Protein AF-A0A7S2MQK6-F1 (afdb_monomer)

Mean predicted aligned error: 9.28 Å

Structure (mmCIF, N/CA/C/O backbone):
data_AF-A0A7S2MQK6-F1
#
_entry.id   AF-A0A7S2MQK6-F1
#
loop_
_atom_site.group_PDB
_atom_site.id
_atom_site.type_symbol
_atom_site.label_atom_id
_atom_site.label_alt_id
_atom_site.label_comp_id
_atom_site.label_asym_id
_atom_site.label_entity_id
_atom_site.label_seq_id
_atom_site.pdbx_PDB_ins_code
_atom_site.Cartn_x
_atom_site.Cartn_y
_atom_site.Cartn_z
_atom_site.occupancy
_atom_site.B_iso_or_equiv
_atom_site.auth_seq_id
_atom_site.auth_comp_id
_atom_site.auth_asym_id
_atom_site.auth_atom_id
_atom_site.pdbx_PDB_model_num
ATOM 1 N N . ASP A 1 1 ? -10.948 -13.808 24.964 1.00 68.44 1 ASP A N 1
ATOM 2 C CA . ASP A 1 1 ? -11.905 -13.058 25.805 1.00 68.44 1 ASP A CA 1
ATOM 3 C C . ASP A 1 1 ? -11.755 -11.563 25.516 1.00 68.44 1 ASP A C 1
ATOM 5 O O . ASP A 1 1 ? -10.765 -11.165 24.911 1.00 68.44 1 ASP A O 1
ATOM 9 N N . GLY A 1 2 ? -12.769 -10.750 25.832 1.00 87.81 2 GLY A N 1
ATOM 10 C CA . GLY A 1 2 ? -12.743 -9.290 25.648 1.00 87.81 2 GLY A CA 1
ATOM 11 C C . GLY A 1 2 ? -13.698 -8.741 24.579 1.00 87.81 2 GLY A C 1
ATOM 12 O O . GLY A 1 2 ? -14.239 -9.481 23.756 1.00 87.81 2 GLY A O 1
ATOM 13 N N . SER A 1 3 ? -13.873 -7.415 24.573 1.00 89.12 3 SER A N 1
ATOM 14 C CA . SER A 1 3 ? -14.918 -6.713 23.807 1.00 89.12 3 SER A CA 1
ATOM 15 C C . SER A 1 3 ? -14.862 -6.949 22.294 1.00 89.12 3 SER A C 1
ATOM 17 O O . SER A 1 3 ? -15.902 -7.012 21.647 1.00 89.12 3 SER A O 1
ATOM 19 N N . VAL A 1 4 ? -13.668 -7.138 21.718 1.00 90.31 4 VAL A N 1
ATOM 20 C CA . VAL A 1 4 ? -13.519 -7.489 20.291 1.00 90.31 4 VAL A CA 1
ATOM 21 C C . VAL A 1 4 ? -14.023 -8.907 20.010 1.00 90.31 4 VAL A C 1
ATOM 23 O O . VAL A 1 4 ? -14.682 -9.132 19.002 1.00 90.31 4 VAL A O 1
ATOM 26 N N . ALA A 1 5 ? -13.763 -9.870 20.899 1.00 91.06 5 ALA A N 1
ATOM 27 C CA . ALA A 1 5 ? -14.246 -11.239 20.723 1.00 91.06 5 ALA A CA 1
ATOM 28 C C . ALA A 1 5 ? -15.781 -11.314 20.837 1.00 91.06 5 ALA A C 1
ATOM 30 O O . ALA A 1 5 ? -16.426 -12.012 20.053 1.00 91.06 5 ALA A O 1
ATOM 31 N N . GLU A 1 6 ? -16.368 -10.557 21.768 1.00 93.62 6 GLU A N 1
ATOM 32 C CA . GLU A 1 6 ? -17.825 -10.422 21.919 1.00 93.62 6 GLU A CA 1
ATOM 33 C C . GLU A 1 6 ? -18.466 -9.748 20.697 1.00 93.62 6 GLU A C 1
ATOM 35 O O . GLU A 1 6 ? -19.459 -10.250 20.158 1.00 93.62 6 GLU A O 1
ATOM 40 N N . PHE A 1 7 ? -17.867 -8.660 20.199 1.00 92.00 7 PHE A N 1
ATOM 41 C CA . PHE A 1 7 ? -18.307 -7.995 18.972 1.00 92.00 7 PHE A CA 1
ATOM 42 C C . PHE A 1 7 ? -18.246 -8.938 17.764 1.00 92.00 7 PHE A C 1
ATOM 44 O O . PHE A 1 7 ? -19.231 -9.091 17.050 1.00 92.00 7 PHE A O 1
ATOM 51 N N . ASN A 1 8 ? -17.136 -9.652 17.573 1.00 93.81 8 ASN A N 1
ATOM 52 C CA . ASN A 1 8 ? -16.972 -10.583 16.453 1.00 93.81 8 ASN A CA 1
ATOM 53 C C . ASN A 1 8 ? -17.964 -11.752 16.500 1.00 93.81 8 ASN A C 1
ATOM 55 O O . ASN A 1 8 ? -18.405 -12.223 15.453 1.00 93.81 8 ASN A O 1
ATOM 59 N N . THR A 1 9 ? -18.316 -12.215 17.703 1.00 95.56 9 THR A N 1
ATOM 60 C CA . THR A 1 9 ? -19.304 -13.287 17.903 1.00 95.56 9 THR A CA 1
ATOM 61 C C . THR A 1 9 ? -20.720 -12.803 17.592 1.00 95.56 9 THR A C 1
ATOM 63 O O . THR A 1 9 ? -21.488 -13.514 16.948 1.00 95.56 9 THR A O 1
ATOM 66 N N . SER A 1 10 ? -21.068 -11.592 18.033 1.00 95.50 10 SER A N 1
ATOM 67 C CA . SER A 1 10 ? -22.400 -11.006 17.824 1.00 95.50 10 SER A CA 1
ATOM 68 C C . SER A 1 10 ? -22.607 -10.444 16.413 1.00 95.50 10 SER A C 1
ATOM 70 O O . SER A 1 10 ? -23.730 -10.450 15.915 1.00 95.50 10 SER A O 1
ATOM 72 N N . SER A 1 11 ? -21.531 -10.011 15.750 1.00 90.38 11 SER A N 1
ATOM 73 C CA . SER A 1 11 ? -21.553 -9.333 14.449 1.00 90.38 11 SER A CA 1
ATOM 74 C C . SER A 1 11 ? -20.577 -9.982 13.452 1.00 90.38 11 SER A C 1
ATOM 76 O O . SER A 1 11 ? -19.637 -9.339 12.987 1.00 90.38 11 SER A O 1
ATOM 78 N N . PRO A 1 12 ? -20.777 -11.255 13.054 1.00 89.75 12 PRO A N 1
ATOM 79 C CA . PRO A 1 12 ? -19.804 -12.008 12.251 1.00 89.75 12 PRO A CA 1
ATOM 80 C C . PRO A 1 12 ? -19.533 -11.408 10.862 1.00 89.75 12 PRO A C 1
ATOM 82 O O . PRO A 1 12 ? -18.460 -11.610 10.299 1.00 89.75 12 PRO A O 1
ATOM 85 N N . LYS A 1 13 ? -20.483 -10.648 10.299 1.00 85.94 13 LYS A N 1
ATOM 86 C CA . LYS A 1 13 ? -20.305 -9.949 9.012 1.00 85.94 13 LYS A CA 1
ATOM 87 C C . LYS A 1 13 ? -19.384 -8.728 9.110 1.00 85.94 13 LYS A C 1
ATOM 89 O O . LYS A 1 13 ? -18.796 -8.342 8.105 1.00 85.94 13 LYS A O 1
ATOM 94 N N . GLU A 1 14 ? -19.245 -8.162 10.304 1.00 87.31 14 GLU A N 1
ATOM 95 C CA . GLU A 1 14 ? -18.434 -6.977 10.608 1.00 87.31 14 GLU A CA 1
ATOM 96 C C . GLU A 1 14 ? -17.241 -7.322 11.507 1.00 87.31 14 GLU A C 1
ATOM 98 O O . GLU A 1 14 ? -16.542 -6.430 11.975 1.00 87.31 14 GLU A O 1
ATOM 103 N N . ALA A 1 15 ? -16.999 -8.616 11.748 1.00 90.19 15 ALA A N 1
ATOM 104 C CA . ALA A 1 15 ? -15.980 -9.093 12.672 1.00 90.19 15 ALA A CA 1
ATOM 105 C C . ALA A 1 15 ? -14.629 -8.436 12.388 1.00 90.19 15 ALA A C 1
ATOM 107 O O . ALA A 1 15 ? -14.182 -8.456 11.250 1.00 90.19 15 ALA A O 1
ATOM 108 N N . ILE A 1 16 ? -13.976 -7.910 13.416 1.00 90.06 16 ILE A N 1
ATOM 109 C CA . ILE A 1 16 ? -12.656 -7.289 13.371 1.00 90.06 16 ILE A CA 1
ATOM 110 C C . ILE A 1 16 ? -11.599 -8.392 13.281 1.00 90.06 16 ILE A C 1
ATOM 112 O O . ILE A 1 16 ? -11.509 -9.257 14.156 1.00 90.06 16 ILE A O 1
ATOM 116 N N . LEU A 1 17 ? -10.787 -8.364 12.233 1.00 84.12 17 LEU A N 1
ATOM 117 C CA . LEU A 1 17 ? -9.752 -9.352 11.948 1.00 84.12 17 LEU A CA 1
ATOM 118 C C . LEU A 1 17 ? -8.360 -8.722 12.017 1.00 84.12 17 LEU A C 1
ATOM 120 O O . LEU A 1 17 ? -8.180 -7.515 11.857 1.00 84.12 17 LEU A O 1
ATOM 124 N N . ALA A 1 18 ? -7.346 -9.562 12.225 1.00 75.31 18 ALA A N 1
ATOM 125 C CA . ALA A 1 18 ? -5.9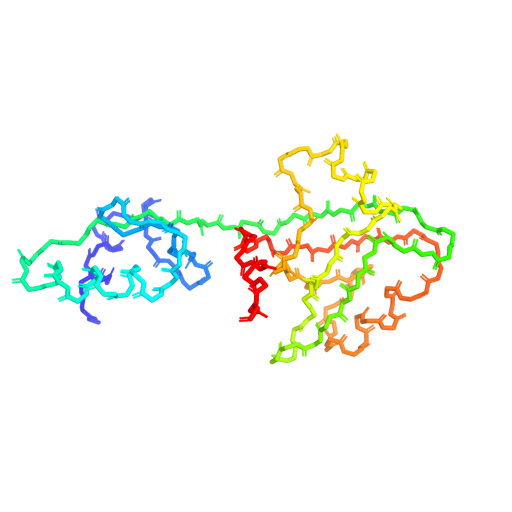65 -9.133 12.058 1.00 75.31 18 ALA A CA 1
ATOM 126 C C . ALA A 1 18 ? -5.754 -8.624 10.619 1.00 75.31 18 ALA A C 1
ATOM 128 O O . ALA A 1 18 ? -6.117 -9.309 9.663 1.00 75.31 18 ALA A O 1
ATOM 129 N N . GLY A 1 19 ? -5.179 -7.428 10.484 1.00 69.94 19 GLY A N 1
ATOM 130 C CA . GLY A 1 19 ? -5.035 -6.734 9.199 1.00 69.94 19 GLY A CA 1
ATOM 131 C C . GLY A 1 19 ? -6.154 -5.737 8.884 1.00 69.94 19 GLY A C 1
ATOM 132 O O . GLY A 1 19 ? -6.056 -5.034 7.885 1.00 69.94 19 GLY A O 1
ATOM 133 N N . ASP A 1 20 ? -7.187 -5.621 9.723 1.00 81.94 20 ASP A N 1
ATOM 134 C CA . ASP A 1 20 ? -8.111 -4.492 9.626 1.00 81.94 20 ASP A CA 1
ATOM 135 C C . ASP A 1 20 ? -7.433 -3.214 10.148 1.00 81.94 20 ASP A C 1
ATOM 137 O O . ASP A 1 20 ? -6.867 -3.180 11.245 1.00 81.94 20 ASP A O 1
ATOM 141 N N . HIS A 1 21 ? -7.504 -2.144 9.360 1.00 81.38 21 HIS A N 1
ATOM 142 C CA . HIS A 1 21 ? -6.896 -0.860 9.691 1.00 81.38 21 HIS A CA 1
ATOM 143 C C . HIS A 1 21 ? -7.928 0.073 10.301 1.00 81.38 21 HIS A C 1
ATOM 145 O O . HIS A 1 21 ? -8.922 0.398 9.659 1.00 81.38 21 HIS A O 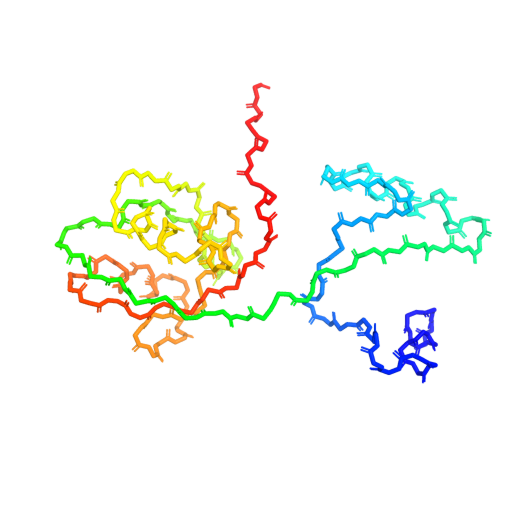1
ATOM 151 N N . VAL A 1 22 ? -7.685 0.551 11.521 1.00 86.81 22 VAL A N 1
ATOM 152 C CA . VAL A 1 22 ? -8.525 1.590 12.128 1.00 86.81 22 VAL A CA 1
ATOM 153 C C . VAL A 1 22 ? -8.246 2.913 11.419 1.00 86.81 22 VAL A C 1
ATOM 155 O O . VAL A 1 22 ? -7.161 3.476 11.554 1.00 86.81 22 VAL A O 1
ATOM 158 N N . ILE A 1 23 ? -9.227 3.394 10.660 1.00 85.62 23 ILE A N 1
ATOM 159 C CA . ILE A 1 23 ? -9.134 4.642 9.885 1.00 85.62 23 ILE A CA 1
ATOM 160 C C . ILE A 1 23 ? -9.891 5.800 10.547 1.00 85.62 23 ILE A C 1
ATOM 162 O O . ILE A 1 23 ? -9.721 6.960 10.170 1.00 85.62 23 ILE A O 1
ATOM 166 N N . GLU A 1 24 ? -10.728 5.488 11.536 1.00 88.88 24 GLU A N 1
ATOM 167 C CA . GLU A 1 24 ? -11.517 6.457 12.284 1.00 88.88 24 GLU A CA 1
ATOM 168 C C . GLU A 1 24 ? -11.856 5.924 13.676 1.00 88.88 24 GLU A C 1
ATOM 170 O O . GLU A 1 24 ? -12.199 4.750 13.827 1.00 88.88 24 GLU A O 1
ATOM 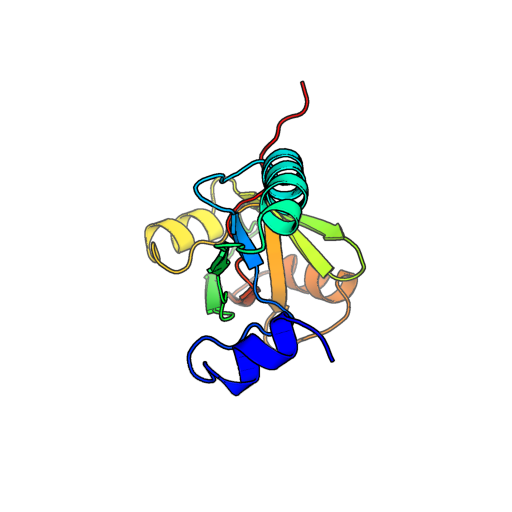175 N N . VAL A 1 25 ? -11.825 6.802 14.678 1.00 93.12 25 VAL A N 1
ATOM 176 C CA . VAL A 1 25 ? -12.291 6.533 16.043 1.00 93.12 25 VAL A CA 1
ATOM 177 C C . VAL A 1 25 ? -13.238 7.648 16.463 1.00 93.12 25 VAL A C 1
ATOM 179 O O . VAL A 1 25 ? -12.810 8.789 16.598 1.00 93.12 25 VAL A O 1
ATOM 182 N N . SER A 1 26 ? -14.517 7.336 16.667 1.00 91.56 26 SER A N 1
ATOM 183 C CA . SER A 1 26 ? -15.547 8.271 17.144 1.00 91.56 26 SER A CA 1
ATOM 184 C C . SER A 1 26 ? -15.558 9.627 16.409 1.00 91.56 26 SER A C 1
ATOM 186 O O . SER A 1 26 ? -15.725 10.675 17.025 1.00 91.56 26 SER A O 1
ATOM 188 N N . GLY A 1 27 ? -15.358 9.620 15.085 1.00 87.56 27 GLY A N 1
ATOM 189 C CA . GLY A 1 27 ? -15.286 10.833 14.255 1.00 87.56 27 GLY A CA 1
ATOM 190 C C . GLY A 1 27 ? -13.875 11.397 14.041 1.00 87.56 27 GLY A C 1
ATOM 191 O O . GLY A 1 27 ? -13.684 12.274 13.198 1.00 87.56 27 GLY A O 1
ATOM 192 N N . ILE A 1 28 ? -12.865 10.905 14.764 1.00 88.81 28 ILE A N 1
ATOM 193 C CA . ILE A 1 28 ? -11.465 11.333 14.647 1.00 88.81 28 ILE A CA 1
ATOM 194 C C . ILE A 1 28 ? -10.734 10.475 13.612 1.00 88.81 28 ILE A C 1
ATOM 196 O O . ILE A 1 28 ? -10.685 9.255 13.744 1.00 88.81 28 ILE A O 1
ATOM 200 N N . LYS A 1 29 ? -10.119 11.122 12.613 1.00 85.19 29 LYS A N 1
ATOM 201 C CA . LYS A 1 29 ? -9.366 10.498 11.506 1.00 85.19 29 LYS A CA 1
ATOM 202 C C . LYS A 1 29 ? -7.933 11.026 11.413 1.00 85.19 29 LYS A C 1
ATOM 204 O O . LYS A 1 29 ? -7.585 12.049 12.009 1.00 85.19 29 LYS A O 1
ATOM 209 N N . GLY A 1 30 ? -7.116 10.367 10.592 1.00 81.12 30 GLY A N 1
ATOM 210 C CA . GLY A 1 30 ? -5.802 10.857 10.177 1.00 81.12 30 GLY A CA 1
ATOM 211 C C . GLY A 1 30 ? -4.701 10.523 11.179 1.00 81.12 30 GLY A C 1
ATOM 212 O O . GLY A 1 30 ? -4.186 9.411 11.190 1.00 81.12 30 GLY A O 1
ATOM 213 N N . VAL A 1 31 ? -4.292 11.488 12.007 1.00 83.25 31 VAL A N 1
ATOM 214 C CA . VAL A 1 31 ? -3.109 11.319 12.865 1.00 83.25 31 VAL A CA 1
ATOM 215 C C . VAL A 1 31 ? -3.368 10.260 13.942 1.00 83.25 31 VAL A C 1
ATOM 217 O O . VAL A 1 31 ? -4.168 10.474 14.856 1.00 83.25 31 VAL A O 1
ATOM 220 N N . ALA A 1 32 ? -2.627 9.149 13.881 1.00 83.38 32 ALA A N 1
ATOM 221 C CA . ALA A 1 32 ? -2.793 7.994 14.766 1.00 83.38 32 ALA A CA 1
ATOM 222 C C . ALA A 1 32 ? -2.769 8.348 16.259 1.00 83.38 32 ALA A C 1
ATOM 224 O O . ALA A 1 32 ? -3.549 7.802 17.034 1.00 83.38 32 ALA A O 1
ATOM 225 N N . ILE A 1 33 ? -1.940 9.313 16.673 1.00 86.56 33 ILE A N 1
ATOM 226 C CA . ILE A 1 33 ? -1.870 9.720 18.083 1.00 86.56 33 ILE A CA 1
ATOM 227 C C . ILE A 1 33 ? -3.175 10.359 18.582 1.00 86.56 33 ILE A C 1
ATOM 229 O O . ILE A 1 33 ? -3.547 10.165 19.738 1.00 86.56 33 ILE A O 1
ATOM 233 N N . LYS A 1 34 ? -3.905 11.067 17.707 1.00 90.06 34 LYS A N 1
ATOM 234 C CA . LYS A 1 34 ? -5.216 11.649 18.030 1.00 90.06 34 LYS A CA 1
ATOM 235 C C . LYS A 1 34 ? -6.278 10.559 18.124 1.00 90.06 34 LYS A C 1
ATOM 237 O O . LYS A 1 34 ? -7.051 10.554 19.074 1.00 90.06 34 LYS A O 1
ATOM 242 N N . MET A 1 35 ? -6.259 9.605 17.192 1.00 91.62 35 MET A N 1
ATOM 243 C CA . MET A 1 35 ? -7.147 8.439 17.234 1.00 91.62 35 MET A CA 1
ATOM 244 C C . MET A 1 35 ? -6.925 7.621 18.516 1.00 91.62 35 MET A C 1
ATOM 246 O O . MET A 1 35 ? -7.881 7.289 19.206 1.00 91.62 35 MET A O 1
ATOM 250 N N . LEU A 1 36 ? -5.669 7.380 18.910 1.00 91.06 36 LEU A N 1
ATOM 251 C CA . LEU A 1 36 ? -5.326 6.688 20.159 1.00 91.06 36 LEU A CA 1
ATOM 252 C C . LEU A 1 36 ? -5.771 7.450 21.414 1.00 91.06 36 LEU A C 1
ATOM 254 O O . LEU A 1 36 ? -6.220 6.832 22.383 1.00 91.06 36 LEU A O 1
ATOM 258 N N . ALA A 1 37 ? -5.636 8.778 21.424 1.00 91.50 37 ALA A N 1
ATOM 259 C CA . ALA A 1 37 ? -6.139 9.602 22.518 1.00 91.50 37 ALA A CA 1
ATOM 260 C C . ALA A 1 37 ? -7.666 9.475 22.649 1.00 91.50 37 ALA A C 1
ATOM 262 O O . ALA A 1 37 ? -8.167 9.321 23.765 1.00 91.50 37 ALA A O 1
ATOM 263 N N . GLU A 1 38 ? -8.378 9.450 21.520 1.00 93.62 38 GLU A N 1
ATOM 264 C CA . GLU A 1 38 ? -9.830 9.273 21.498 1.00 93.62 38 GLU A CA 1
ATOM 265 C C . GLU A 1 38 ? -10.245 7.882 21.990 1.00 93.62 38 GLU A C 1
ATOM 267 O O . GLU A 1 38 ? -11.115 7.787 22.852 1.00 93.62 38 GLU A O 1
ATOM 272 N N . VAL A 1 39 ? -9.550 6.808 21.584 1.00 92.12 39 VAL A N 1
ATOM 273 C CA . VAL A 1 39 ? -9.786 5.456 22.133 1.00 92.12 39 VAL A CA 1
ATOM 274 C C . VAL A 1 39 ? -9.718 5.474 23.662 1.00 92.12 39 VAL A C 1
ATOM 276 O O . VAL A 1 39 ? -10.617 4.979 24.339 1.00 92.12 39 VAL A O 1
ATOM 279 N N . ARG A 1 40 ? -8.674 6.085 24.237 1.00 91.44 40 ARG A N 1
ATOM 280 C CA . ARG A 1 40 ? -8.498 6.152 25.700 1.00 91.44 40 ARG A CA 1
ATOM 281 C C . ARG A 1 40 ? -9.602 6.949 26.397 1.00 91.44 40 ARG A C 1
ATOM 283 O O . ARG A 1 40 ? -9.936 6.642 27.542 1.00 91.44 40 ARG A O 1
ATOM 290 N N . LYS A 1 41 ? -10.136 7.984 25.745 1.00 90.06 41 LYS A N 1
ATOM 291 C CA . LYS A 1 41 ? -11.243 8.800 26.259 1.00 90.06 41 LYS A CA 1
ATOM 292 C C . LYS A 1 41 ? -12.562 8.026 26.241 1.00 90.06 41 LYS A C 1
ATOM 294 O O . LYS A 1 41 ? -13.265 8.021 27.248 1.00 90.06 41 LYS A O 1
ATOM 299 N N . GLU A 1 42 ? -12.867 7.361 25.135 1.00 88.88 42 GLU A N 1
ATOM 300 C CA . GLU A 1 42 ? -14.152 6.697 24.887 1.00 88.88 42 GLU A CA 1
ATOM 301 C C . GLU A 1 42 ? -14.277 5.350 25.613 1.00 88.88 42 GLU A C 1
ATOM 303 O O . GLU A 1 42 ? -15.347 5.014 26.117 1.00 88.88 42 GLU A O 1
ATOM 308 N N . VAL A 1 43 ? -13.170 4.621 25.809 1.00 84.56 43 VAL A N 1
ATOM 309 C CA . VAL A 1 43 ? -13.167 3.394 26.631 1.00 84.56 43 VAL A CA 1
ATOM 310 C C . VAL A 1 43 ? -13.672 3.665 28.055 1.00 84.56 43 VAL A C 1
ATOM 312 O O . VAL A 1 43 ? -14.380 2.834 28.618 1.00 84.56 43 VAL A O 1
ATOM 315 N N . ARG A 1 44 ? -13.398 4.849 28.626 1.00 83.50 44 ARG A N 1
ATOM 316 C CA . ARG A 1 44 ? -13.934 5.240 29.947 1.00 83.50 44 ARG A CA 1
ATOM 317 C C . ARG A 1 44 ? -15.449 5.455 29.953 1.00 83.50 44 ARG A C 1
ATOM 319 O O . ARG A 1 44 ? -16.051 5.418 31.018 1.00 83.50 44 ARG A O 1
ATOM 326 N N . GLN A 1 45 ? -16.045 5.699 28.790 1.00 81.62 45 GLN A N 1
ATOM 327 C CA . GLN A 1 45 ? -17.480 5.925 28.613 1.00 81.62 45 GLN A CA 1
ATOM 328 C C . GLN A 1 45 ? -18.235 4.632 28.257 1.00 81.62 45 GLN A C 1
ATOM 330 O O . GLN A 1 45 ? -19.458 4.647 28.151 1.00 81.62 45 GLN A O 1
ATOM 335 N N . GLY A 1 46 ? -17.529 3.507 28.082 1.00 85.06 46 GLY A N 1
ATOM 336 C CA . GLY A 1 46 ? -18.129 2.191 27.842 1.00 85.06 46 GLY A CA 1
ATOM 337 C C . GLY A 1 46 ? -18.622 1.946 26.412 1.00 85.06 46 GLY A C 1
ATOM 338 O O . GLY A 1 46 ? -19.219 0.904 26.154 1.00 85.06 46 GLY A O 1
ATOM 339 N N . ARG A 1 47 ? -18.369 2.863 25.469 1.00 86.38 47 ARG A N 1
ATOM 340 C CA . ARG A 1 47 ? -18.700 2.687 24.048 1.00 86.38 47 ARG A CA 1
ATOM 341 C C . ARG A 1 47 ? -17.586 3.242 23.173 1.00 86.38 47 ARG A C 1
ATOM 343 O O . ARG A 1 47 ? -17.153 4.365 23.375 1.00 86.38 47 ARG A O 1
ATOM 350 N N . LEU A 1 48 ? -17.168 2.470 22.175 1.00 89.75 48 LEU A N 1
ATOM 351 C CA . LEU A 1 48 ? -16.147 2.859 21.211 1.00 89.75 48 LEU A CA 1
ATOM 352 C C . LEU A 1 48 ? -16.680 2.608 19.800 1.00 89.75 48 LEU A C 1
ATOM 354 O O . LEU A 1 48 ? -16.983 1.469 19.457 1.00 89.75 48 LEU A O 1
ATOM 358 N N . ASN A 1 49 ? -16.780 3.661 18.990 1.00 91.19 49 ASN A N 1
ATOM 359 C CA . ASN A 1 49 ? -17.141 3.544 17.581 1.00 91.19 49 ASN A CA 1
ATOM 360 C C . ASN A 1 49 ? -15.866 3.641 16.745 1.00 91.19 49 ASN A C 1
ATOM 362 O O . ASN A 1 49 ? -15.119 4.609 16.877 1.00 91.19 49 ASN A O 1
ATOM 366 N N . MET A 1 50 ? -15.614 2.662 15.882 1.00 90.81 50 MET A N 1
ATOM 367 C CA . MET A 1 50 ? -14.463 2.675 14.981 1.00 90.81 50 MET A CA 1
ATOM 368 C C . MET A 1 50 ? -14.904 2.352 13.565 1.00 90.81 50 MET A C 1
ATOM 370 O O . MET A 1 50 ? -15.738 1.471 13.365 1.00 90.81 50 MET A O 1
ATOM 374 N N . THR A 1 51 ? -14.293 3.022 12.594 1.00 88.50 51 THR A N 1
ATOM 375 C CA . THR A 1 51 ? -14.380 2.623 11.188 1.00 88.50 51 THR A CA 1
ATOM 376 C C . THR A 1 51 ? -13.093 1.896 10.842 1.00 88.50 51 THR A C 1
ATOM 378 O O . THR A 1 51 ? -11.995 2.426 11.051 1.00 88.50 51 THR A O 1
ATOM 381 N N . LEU A 1 52 ? -13.227 0.680 10.320 1.00 85.75 52 LEU A N 1
ATOM 382 C CA . LEU A 1 52 ? -12.100 -0.123 9.876 1.00 85.75 52 LEU A CA 1
ATOM 383 C C . LEU A 1 52 ? -12.092 -0.222 8.351 1.00 85.75 52 LEU A C 1
ATOM 385 O O . LEU A 1 52 ? -13.133 -0.416 7.727 1.00 85.75 52 LEU A O 1
ATOM 389 N N . SER A 1 53 ? -10.907 -0.122 7.759 1.00 80.12 53 SER A N 1
ATOM 390 C CA . SER A 1 53 ? -10.672 -0.518 6.378 1.00 80.12 53 SER A CA 1
ATOM 391 C C . SER A 1 53 ? -10.132 -1.938 6.362 1.00 80.12 53 SER A C 1
ATOM 393 O O . SER A 1 53 ? -9.041 -2.207 6.874 1.00 80.12 53 SER A O 1
ATOM 395 N N . ARG A 1 54 ? -10.887 -2.843 5.739 1.00 73.56 54 ARG A N 1
ATOM 396 C CA . ARG A 1 54 ? -10.384 -4.160 5.363 1.00 73.56 54 ARG A CA 1
ATOM 397 C C . ARG A 1 54 ? -9.818 -4.069 3.959 1.00 73.56 54 ARG A C 1
ATOM 399 O O . ARG A 1 54 ? -10.504 -4.346 2.973 1.00 73.56 54 ARG A O 1
ATOM 406 N N . SER A 1 55 ? -8.560 -3.672 3.878 1.00 66.38 55 SER A N 1
ATOM 407 C CA . SER A 1 55 ? -7.845 -3.631 2.615 1.00 66.38 55 SER A CA 1
ATOM 408 C C . SER A 1 55 ? -7.629 -5.049 2.105 1.00 66.38 55 SER A C 1
ATOM 410 O O . SER A 1 55 ? -6.824 -5.815 2.633 1.00 66.38 55 SER A O 1
ATOM 412 N N . ARG A 1 56 ? -8.381 -5.428 1.072 1.00 78.62 56 ARG A N 1
ATOM 413 C CA . ARG A 1 56 ? -8.067 -6.623 0.291 1.00 78.62 56 ARG A CA 1
ATOM 414 C C . ARG A 1 56 ? -6.891 -6.281 -0.609 1.00 78.62 56 ARG A C 1
ATOM 416 O O . ARG A 1 56 ? -6.850 -5.199 -1.189 1.00 78.62 56 ARG A O 1
ATOM 423 N N . THR A 1 57 ? -5.944 -7.202 -0.728 1.00 88.25 57 THR A N 1
ATOM 424 C CA . THR A 1 57 ? -4.856 -7.038 -1.687 1.00 88.25 57 THR A CA 1
ATOM 425 C C . THR A 1 57 ? -5.421 -6.922 -3.097 1.00 88.25 57 THR A C 1
ATOM 427 O O . THR A 1 57 ? -6.341 -7.669 -3.441 1.00 88.25 57 THR A O 1
ATOM 430 N N . PHE A 1 58 ? -4.835 -6.071 -3.928 1.00 91.00 58 PHE A N 1
ATOM 431 C CA . PHE A 1 58 ? -5.118 -6.035 -5.360 1.00 91.00 58 PHE A CA 1
ATOM 432 C C . PHE A 1 58 ? -3.852 -6.332 -6.157 1.00 91.00 58 PHE A C 1
ATOM 434 O O . PHE A 1 58 ? -2.742 -6.344 -5.621 1.00 91.00 58 PHE A O 1
ATOM 441 N N . ARG A 1 59 ? -4.032 -6.621 -7.444 1.00 94.31 59 ARG A N 1
ATOM 442 C CA . ARG A 1 59 ? -2.940 -6.930 -8.358 1.00 94.31 59 ARG A CA 1
ATOM 443 C C . ARG A 1 59 ? -2.837 -5.835 -9.407 1.00 94.31 59 ARG A C 1
ATOM 445 O O . ARG A 1 59 ? -3.807 -5.602 -10.119 1.00 94.31 59 ARG A O 1
ATOM 452 N N . ALA A 1 60 ? -1.659 -5.237 -9.528 1.00 94.62 60 ALA A N 1
ATOM 453 C CA . ALA A 1 60 ? -1.346 -4.285 -10.582 1.00 94.62 60 ALA A CA 1
ATOM 454 C C . ALA A 1 60 ? -0.411 -4.916 -11.615 1.00 94.62 60 ALA A C 1
ATOM 456 O O . ALA A 1 60 ? 0.519 -5.639 -11.255 1.00 94.62 60 ALA A O 1
ATOM 457 N N . THR A 1 61 ? -0.668 -4.649 -12.895 1.00 94.69 61 THR A N 1
ATOM 458 C CA . THR A 1 61 ? 0.201 -5.079 -13.999 1.00 94.69 61 THR A CA 1
ATOM 459 C C . THR A 1 61 ? 0.824 -3.845 -14.625 1.00 94.69 61 THR A C 1
ATOM 461 O O . THR A 1 61 ? 0.113 -3.004 -15.165 1.00 94.69 61 THR A O 1
ATOM 464 N N . ILE A 1 62 ? 2.144 -3.730 -14.523 1.00 93.50 62 ILE A N 1
ATOM 465 C CA . ILE A 1 62 ? 2.901 -2.534 -14.878 1.00 93.50 62 ILE A CA 1
ATOM 466 C C . ILE A 1 62 ? 3.976 -2.923 -15.886 1.00 93.50 62 ILE A C 1
ATOM 468 O O . ILE A 1 62 ? 4.818 -3.777 -15.612 1.00 93.50 62 ILE A O 1
ATOM 472 N N . SER A 1 63 ? 3.964 -2.284 -17.050 1.00 89.19 63 SER A N 1
ATOM 473 C CA . SER A 1 63 ? 5.042 -2.387 -18.031 1.00 89.19 63 SER A CA 1
ATOM 474 C C . SER A 1 63 ? 6.037 -1.260 -17.793 1.00 89.19 63 SER A C 1
ATOM 476 O O . SER A 1 63 ? 5.650 -0.095 -17.803 1.00 89.19 63 SER A O 1
ATOM 478 N N . LYS A 1 64 ? 7.317 -1.589 -17.587 1.00 85.25 64 LYS A N 1
ATOM 479 C CA . LYS A 1 64 ? 8.373 -0.579 -17.458 1.00 85.25 64 LYS A CA 1
ATOM 480 C C . LYS A 1 64 ? 9.542 -0.838 -18.399 1.00 85.25 64 LYS A C 1
ATOM 482 O O . LYS A 1 64 ? 9.932 -1.988 -18.608 1.00 85.25 64 LYS A O 1
ATOM 487 N N . ALA A 1 65 ? 10.132 0.248 -18.893 1.00 77.44 65 ALA A N 1
ATOM 488 C CA . ALA A 1 65 ? 11.450 0.228 -19.518 1.00 77.44 65 ALA A CA 1
ATOM 489 C C . ALA A 1 65 ? 12.524 0.195 -18.416 1.00 77.44 65 ALA A C 1
ATOM 491 O O . ALA A 1 65 ? 12.989 -0.882 -18.044 1.00 77.44 65 ALA A O 1
ATOM 492 N N . ASP A 1 66 ? 12.794 1.343 -17.785 1.00 79.38 66 ASP A N 1
ATOM 493 C CA . ASP A 1 66 ? 13.901 1.477 -16.827 1.00 79.38 66 ASP A CA 1
ATOM 494 C C . ASP A 1 66 ? 13.439 1.773 -15.389 1.00 79.38 66 ASP A C 1
ATOM 496 O O . ASP A 1 66 ? 13.967 1.202 -14.433 1.00 79.38 66 ASP A O 1
ATOM 500 N N . THR A 1 67 ? 12.398 2.596 -15.213 1.00 88.62 67 THR A N 1
ATOM 501 C CA . THR A 1 67 ? 11.902 3.060 -13.901 1.00 88.62 67 THR A CA 1
ATOM 502 C C . THR A 1 67 ? 10.434 2.704 -13.664 1.00 88.62 67 THR A C 1
ATOM 504 O O . THR A 1 67 ? 9.667 2.538 -14.606 1.00 88.62 67 THR A O 1
ATOM 507 N N . LEU A 1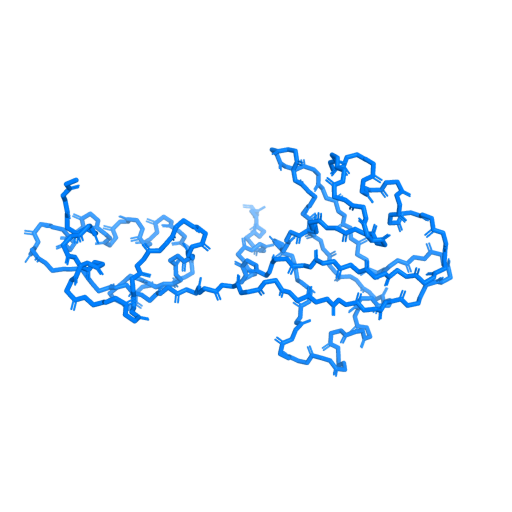 68 ? 10.040 2.597 -12.393 1.00 90.81 68 LEU A N 1
ATOM 508 C CA . LEU A 1 68 ? 8.647 2.430 -11.965 1.00 90.81 68 LEU A 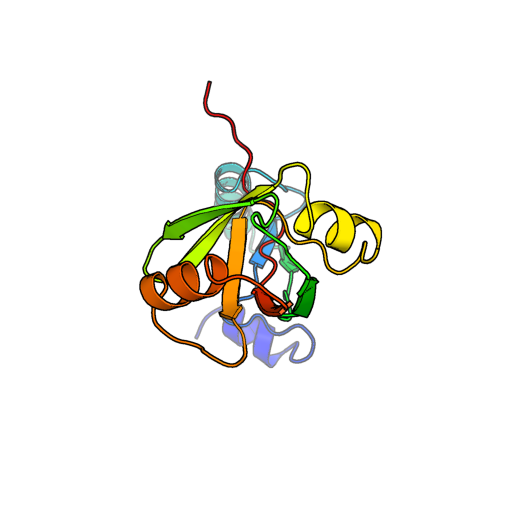CA 1
ATOM 509 C C . LEU A 1 68 ? 7.926 3.757 -11.691 1.00 90.81 68 LEU A C 1
ATOM 511 O O . LEU A 1 68 ? 6.702 3.757 -11.593 1.00 90.81 68 LEU A O 1
ATOM 515 N N . GLY A 1 69 ? 8.659 4.867 -11.555 1.00 93.44 69 GLY A N 1
ATOM 516 C CA . GLY A 1 69 ? 8.086 6.109 -11.023 1.00 93.44 69 GLY A CA 1
ATOM 517 C C . GLY A 1 69 ? 7.695 5.973 -9.546 1.00 93.44 69 GLY A C 1
ATOM 518 O O . GLY A 1 69 ? 6.647 6.447 -9.130 1.00 93.44 69 GLY A O 1
ATOM 519 N N . ALA A 1 70 ? 8.482 5.244 -8.749 1.00 92.88 70 ALA A N 1
ATOM 520 C CA . ALA A 1 70 ? 8.296 5.153 -7.302 1.00 92.88 70 ALA A CA 1
ATOM 521 C C . ALA A 1 70 ? 9.600 4.785 -6.593 1.00 92.88 70 ALA A C 1
ATOM 523 O O . ALA A 1 70 ? 10.490 4.161 -7.181 1.00 92.88 70 ALA A O 1
ATOM 524 N N . SER A 1 71 ? 9.683 5.127 -5.310 1.00 92.56 71 SER A N 1
ATOM 525 C CA . SER A 1 71 ? 10.749 4.676 -4.416 1.00 92.56 71 SER A CA 1
ATOM 526 C C . SER A 1 71 ? 10.209 3.696 -3.377 1.00 92.56 71 SER A C 1
ATOM 528 O O . SER A 1 71 ? 9.045 3.756 -2.979 1.00 92.56 71 SER A O 1
ATOM 530 N N . PHE A 1 72 ? 11.066 2.771 -2.942 1.00 91.69 72 PHE A N 1
ATOM 531 C CA . PHE A 1 72 ? 10.695 1.701 -2.023 1.00 91.69 72 PHE A CA 1
ATOM 532 C C . PHE A 1 72 ? 11.670 1.639 -0.853 1.00 91.69 72 PHE A C 1
ATOM 534 O O . PHE A 1 72 ? 12.878 1.802 -1.026 1.00 91.69 72 PHE A O 1
ATOM 541 N N . GLY A 1 73 ? 11.140 1.361 0.333 1.00 89.50 73 GLY A N 1
ATOM 542 C CA . GLY A 1 73 ? 11.906 1.139 1.553 1.00 89.50 73 GLY A CA 1
ATOM 543 C C . GLY A 1 73 ? 11.549 -0.206 2.170 1.00 89.50 73 GLY A C 1
ATOM 544 O O . GLY A 1 73 ? 10.423 -0.678 2.031 1.00 89.50 73 GLY A O 1
ATOM 545 N N . VAL A 1 74 ? 12.501 -0.825 2.863 1.00 87.75 74 VAL A N 1
ATOM 546 C CA . VAL A 1 74 ? 12.243 -2.048 3.631 1.00 87.75 74 VAL A CA 1
ATOM 547 C C . VAL A 1 74 ? 11.965 -1.669 5.081 1.00 87.75 74 VAL A C 1
ATOM 549 O O . VAL A 1 74 ? 12.820 -1.086 5.743 1.00 87.75 74 VAL A O 1
ATOM 552 N N . PHE A 1 75 ? 10.787 -2.029 5.588 1.00 81.25 75 PHE A N 1
ATOM 553 C CA . PHE A 1 75 ? 10.398 -1.831 6.983 1.00 81.25 75 PHE A CA 1
ATOM 554 C C . PHE A 1 75 ? 9.901 -3.153 7.568 1.00 81.25 75 PHE A C 1
ATOM 556 O O . PHE A 1 75 ? 8.990 -3.767 7.022 1.00 81.25 75 PHE A O 1
ATOM 563 N N . ASN A 1 76 ? 10.514 -3.622 8.661 1.00 82.31 76 ASN A N 1
ATOM 564 C CA . ASN A 1 76 ? 10.166 -4.894 9.313 1.00 82.31 76 ASN A CA 1
ATOM 565 C C . ASN A 1 76 ? 10.027 -6.085 8.340 1.00 82.31 76 ASN A C 1
ATOM 567 O O . ASN A 1 76 ? 9.088 -6.869 8.442 1.00 82.31 76 ASN A O 1
ATOM 571 N N . ARG A 1 77 ? 10.979 -6.230 7.403 1.00 80.62 77 ARG A N 1
ATOM 572 C CA . ARG A 1 77 ? 11.000 -7.274 6.351 1.00 80.62 77 ARG A CA 1
ATOM 573 C C . ARG A 1 77 ? 9.888 -7.177 5.299 1.00 80.62 77 ARG A C 1
ATOM 575 O O . ARG A 1 77 ? 9.746 -8.101 4.504 1.00 80.62 77 ARG A O 1
ATOM 582 N N . VAL A 1 78 ? 9.152 -6.069 5.250 1.00 83.62 78 VAL A N 1
ATOM 583 C CA . VAL A 1 78 ? 8.147 -5.783 4.218 1.00 83.62 78 VAL A CA 1
ATOM 584 C C . VAL A 1 78 ? 8.638 -4.655 3.320 1.00 83.62 78 VAL A C 1
ATOM 586 O O . VAL A 1 78 ? 9.310 -3.733 3.787 1.00 83.62 78 VAL A O 1
ATOM 589 N N . LEU A 1 79 ? 8.315 -4.729 2.029 1.00 90.62 79 LEU A N 1
ATOM 590 C CA . LEU A 1 79 ? 8.609 -3.661 1.087 1.00 90.62 79 LEU A CA 1
ATOM 591 C C . LEU A 1 79 ? 7.461 -2.647 1.065 1.00 90.62 79 LEU A C 1
ATOM 593 O O . LEU A 1 79 ? 6.310 -3.014 0.839 1.00 90.62 79 LEU A O 1
ATOM 597 N N . VAL A 1 80 ? 7.785 -1.378 1.296 1.00 91.44 80 VAL A N 1
ATOM 598 C CA . VAL A 1 80 ? 6.828 -0.274 1.433 1.00 91.44 80 VAL A CA 1
ATOM 599 C C . VAL A 1 80 ? 7.103 0.773 0.362 1.00 91.44 80 VAL A C 1
ATOM 601 O O . VAL A 1 80 ? 8.258 1.158 0.161 1.00 91.44 80 VAL A O 1
ATOM 604 N N . VAL A 1 81 ? 6.052 1.258 -0.298 1.00 92.75 81 VAL A N 1
ATOM 605 C CA . VAL A 1 81 ? 6.123 2.413 -1.204 1.00 92.75 81 VAL A CA 1
ATOM 606 C C . VAL A 1 81 ? 6.417 3.663 -0.373 1.00 92.75 81 VAL A C 1
ATOM 608 O O . VAL A 1 81 ? 5.669 3.986 0.546 1.00 92.75 81 VAL A O 1
ATOM 611 N N . GLN A 1 82 ? 7.515 4.354 -0.662 1.00 92.12 82 GLN A N 1
ATOM 612 C CA . GLN A 1 82 ? 7.924 5.568 0.057 1.00 92.12 82 GLN A CA 1
ATOM 613 C C . GLN A 1 82 ? 7.434 6.830 -0.648 1.00 92.12 82 GLN A C 1
ATOM 615 O O . GLN A 1 82 ? 6.997 7.773 0.002 1.00 92.12 82 GLN A O 1
ATOM 620 N N . ASP A 1 83 ? 7.491 6.832 -1.976 1.00 92.25 83 ASP A N 1
ATOM 621 C CA . ASP A 1 83 ? 7.063 7.951 -2.805 1.00 92.25 83 ASP A CA 1
ATOM 622 C C . ASP A 1 83 ? 6.620 7.445 -4.178 1.00 92.25 83 ASP A C 1
ATOM 624 O O . ASP A 1 83 ? 7.125 6.419 -4.644 1.00 92.25 83 ASP A O 1
ATOM 628 N N . VAL A 1 84 ? 5.705 8.172 -4.817 1.00 93.44 84 VAL A N 1
ATOM 629 C CA . VAL A 1 84 ? 5.266 7.926 -6.196 1.00 93.44 84 VAL A CA 1
ATOM 630 C C . VAL A 1 84 ? 5.555 9.177 -7.014 1.00 93.44 84 VAL A C 1
ATOM 632 O O . VAL A 1 84 ? 5.050 10.256 -6.715 1.00 93.44 84 VAL A O 1
ATOM 635 N N . SER A 1 85 ? 6.356 9.010 -8.057 1.00 93.88 85 SER A N 1
ATOM 636 C CA . SER A 1 85 ? 6.772 10.046 -8.995 1.00 93.88 85 SER A CA 1
ATOM 637 C C . SER A 1 85 ? 6.243 9.756 -10.403 1.00 93.88 85 SER A C 1
ATOM 639 O O . SER A 1 85 ? 5.508 8.793 -10.629 1.00 93.88 85 SER A O 1
ATOM 641 N N . GLU A 1 86 ? 6.582 10.620 -11.359 1.00 93.56 86 GLU A N 1
ATOM 642 C CA . GLU A 1 86 ? 6.192 10.428 -12.754 1.00 93.56 86 GLU A CA 1
ATOM 643 C C . GLU A 1 86 ? 6.724 9.094 -13.299 1.00 93.56 86 GLU A C 1
ATOM 645 O O . GLU A 1 86 ? 7.906 8.762 -13.146 1.00 93.56 86 GLU A O 1
ATOM 650 N N . GLY A 1 87 ? 5.834 8.310 -13.912 1.00 94.06 87 GLY A N 1
ATOM 651 C CA . GLY A 1 87 ? 6.176 7.023 -14.507 1.00 94.06 87 GLY A CA 1
ATOM 652 C C . GLY A 1 87 ? 5.052 5.982 -14.463 1.00 94.06 87 GLY A C 1
ATOM 653 O O . GLY A 1 87 ? 3.899 6.307 -14.174 1.00 94.06 87 GLY A O 1
ATOM 654 N N . PRO A 1 88 ? 5.380 4.703 -14.720 1.00 95.31 88 PRO A N 1
ATOM 655 C CA . PRO A 1 88 ? 4.385 3.644 -14.904 1.00 95.31 88 PRO A CA 1
ATOM 656 C C . PRO A 1 88 ? 3.417 3.423 -13.730 1.00 95.31 88 PRO A C 1
ATOM 658 O O . PRO A 1 88 ? 2.257 3.080 -13.951 1.00 95.31 88 PRO A O 1
ATOM 661 N N . ILE A 1 89 ? 3.846 3.627 -12.478 1.00 94.75 89 ILE A N 1
ATOM 662 C CA . ILE A 1 89 ? 2.933 3.551 -11.321 1.00 94.75 89 ILE A CA 1
ATOM 663 C C . ILE A 1 89 ? 1.921 4.704 -11.334 1.00 94.75 89 ILE A C 1
ATOM 665 O O . ILE A 1 89 ? 0.749 4.491 -11.023 1.00 94.75 89 ILE A O 1
ATOM 669 N N . GLN A 1 90 ? 2.332 5.911 -11.728 1.00 94.88 90 GLN A N 1
ATOM 670 C CA . GLN A 1 90 ? 1.407 7.031 -11.886 1.00 94.88 90 GLN A CA 1
ATOM 671 C C . GLN A 1 90 ? 0.384 6.744 -12.994 1.00 94.88 90 GLN A C 1
ATOM 673 O O . GLN A 1 90 ? -0.809 6.965 -12.793 1.00 94.88 90 GLN A O 1
ATOM 678 N N . GLU A 1 91 ? 0.821 6.199 -14.131 1.00 94.94 91 GLU A N 1
ATOM 679 C CA . GLU A 1 91 ? -0.075 5.794 -15.222 1.00 94.94 91 GLU A CA 1
ATOM 680 C C . GLU A 1 91 ? -1.066 4.708 -14.783 1.00 94.94 91 GLU A C 1
ATOM 682 O O . GLU A 1 91 ? -2.254 4.784 -15.104 1.00 94.94 91 GLU A O 1
ATOM 687 N N . TRP A 1 92 ? -0.611 3.719 -14.006 1.00 95.44 92 TRP A 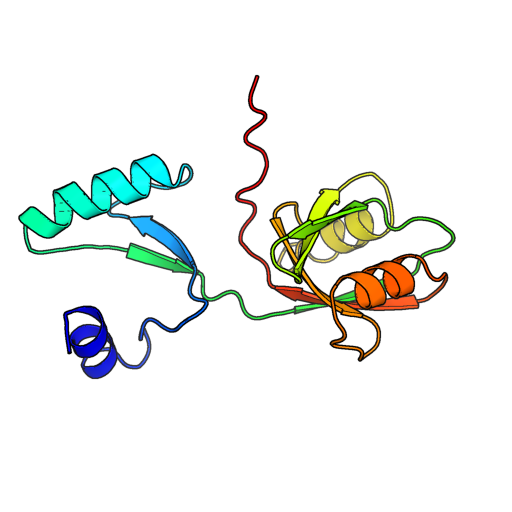N 1
ATOM 688 C CA . TRP A 1 92 ? -1.499 2.730 -13.393 1.00 95.44 92 TRP A CA 1
ATOM 689 C C . TRP A 1 92 ? -2.562 3.410 -12.526 1.00 95.44 92 TRP A C 1
ATOM 691 O O . TRP A 1 92 ? -3.750 3.147 -12.704 1.00 95.44 92 TRP A O 1
ATOM 701 N N . ASN A 1 93 ? -2.147 4.307 -11.630 1.00 94.56 93 ASN A N 1
ATOM 702 C CA . ASN A 1 93 ? -3.040 5.014 -10.715 1.00 94.56 93 ASN A CA 1
ATOM 703 C C . ASN A 1 93 ? -4.097 5.850 -11.449 1.00 94.56 93 ASN A C 1
ATOM 705 O O . ASN A 1 93 ? -5.258 5.850 -11.048 1.00 94.56 93 ASN A O 1
ATOM 709 N N . LEU A 1 94 ? -3.719 6.528 -12.539 1.00 93.62 94 LEU A N 1
ATOM 710 C CA . LEU A 1 94 ? -4.648 7.306 -13.367 1.00 93.62 94 LEU A CA 1
ATOM 711 C C . LEU A 1 94 ? -5.726 6.425 -14.015 1.00 93.62 94 LEU A C 1
ATOM 713 O O . LEU A 1 94 ? -6.877 6.841 -14.123 1.00 93.62 94 LEU A O 1
ATOM 717 N N . ASN A 1 95 ? -5.360 5.209 -14.421 1.00 95.38 95 ASN A N 1
ATOM 718 C CA . ASN A 1 95 ? -6.271 4.267 -15.069 1.00 95.38 95 ASN A CA 1
ATOM 719 C C . ASN A 1 95 ? -7.071 3.402 -14.077 1.00 95.38 95 ASN A C 1
ATOM 721 O O . ASN A 1 95 ? -8.058 2.785 -14.471 1.00 95.38 95 ASN A O 1
ATOM 725 N N . ASN A 1 96 ? -6.663 3.349 -12.805 1.00 92.56 96 ASN A N 1
ATOM 726 C CA . ASN A 1 96 ? -7.244 2.478 -11.781 1.00 92.56 96 ASN A CA 1
ATOM 727 C C . ASN A 1 96 ? -7.524 3.259 -10.478 1.00 92.56 96 ASN A C 1
ATOM 729 O O . ASN A 1 96 ? -6.868 3.017 -9.461 1.00 92.56 96 ASN A O 1
ATOM 733 N N . PRO A 1 97 ? -8.508 4.181 -10.471 1.00 87.94 97 PRO A N 1
ATOM 734 C CA . PRO A 1 97 ? -8.773 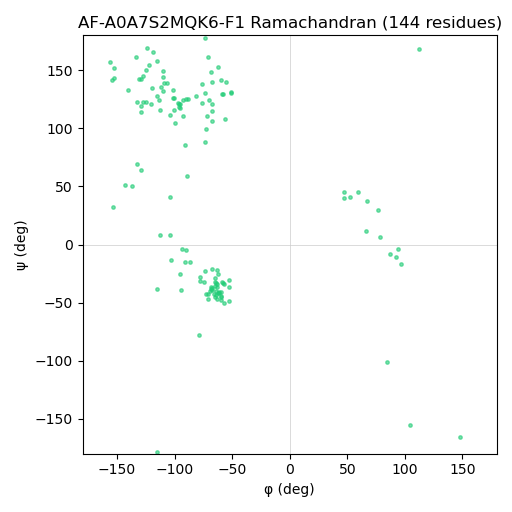5.069 -9.332 1.00 87.94 97 PRO A CA 1
ATOM 735 C C . PRO A 1 97 ? -9.193 4.341 -8.044 1.00 87.94 97 PRO A C 1
ATOM 737 O O . PRO A 1 97 ? -9.002 4.874 -6.955 1.00 87.94 97 PRO A O 1
ATOM 740 N N . ASP A 1 98 ? -9.713 3.116 -8.152 1.00 83.44 98 ASP A N 1
ATOM 741 C CA . ASP A 1 98 ? -10.101 2.283 -7.004 1.00 83.44 98 ASP A CA 1
ATOM 742 C C . ASP A 1 98 ? -8.956 1.381 -6.492 1.00 83.44 98 ASP A C 1
ATOM 744 O O . ASP A 1 98 ? -9.114 0.666 -5.501 1.00 83.44 98 ASP A O 1
ATOM 748 N N . GLN A 1 99 ? -7.807 1.370 -7.178 1.00 89.69 99 GLN A N 1
ATOM 749 C CA . GLN A 1 99 ? -6.656 0.493 -6.913 1.00 89.69 99 GLN A CA 1
ATOM 750 C C . GLN A 1 99 ? -5.347 1.280 -6.997 1.00 89.69 99 GLN A C 1
ATOM 752 O O . GLN A 1 99 ? -4.399 0.908 -7.698 1.00 89.69 99 GLN A O 1
ATOM 757 N N . LEU A 1 100 ? -5.330 2.404 -6.287 1.00 91.19 100 LEU A N 1
ATOM 758 C CA . LEU A 1 100 ? -4.172 3.277 -6.213 1.00 91.19 100 LEU A CA 1
ATOM 759 C C . LEU A 1 100 ? -3.032 2.589 -5.463 1.00 91.19 100 LEU A C 1
ATOM 761 O O . LEU A 1 100 ? -3.240 1.947 -4.437 1.00 91.19 100 LEU A O 1
ATOM 765 N N . ILE A 1 101 ? -1.826 2.783 -5.977 1.00 93.06 101 ILE A N 1
ATOM 766 C CA . ILE A 1 101 ? -0.557 2.484 -5.326 1.00 93.06 101 ILE A CA 1
ATOM 767 C C . ILE A 1 101 ? -0.024 3.806 -4.787 1.00 93.06 101 ILE A C 1
ATOM 769 O O . ILE A 1 101 ? 0.265 4.723 -5.559 1.00 93.06 101 ILE A O 1
ATOM 773 N N . GLN A 1 102 ? 0.089 3.927 -3.472 1.00 92.38 102 GLN A N 1
ATOM 774 C CA . GLN A 1 102 ? 0.408 5.175 -2.786 1.00 92.38 102 GLN A CA 1
ATOM 775 C C . GLN A 1 102 ? 1.488 4.974 -1.717 1.00 92.38 102 GLN A C 1
ATOM 777 O O . GLN A 1 102 ? 1.711 3.849 -1.261 1.00 92.38 102 GLN A O 1
ATOM 782 N N . PRO A 1 103 ? 2.154 6.057 -1.270 1.00 91.56 103 PRO A N 1
ATOM 783 C CA . PRO A 1 103 ? 3.052 5.993 -0.125 1.00 91.56 103 PRO A CA 1
ATOM 784 C C . PRO A 1 103 ? 2.398 5.328 1.092 1.00 91.56 103 PRO A C 1
ATOM 786 O O . PRO A 1 103 ? 1.286 5.676 1.491 1.00 91.56 103 PRO A O 1
ATOM 789 N N . GLY A 1 104 ? 3.109 4.376 1.690 1.00 87.62 104 GLY A N 1
ATOM 790 C CA . GLY A 1 104 ? 2.634 3.550 2.799 1.00 87.62 104 GLY A CA 1
ATOM 791 C C . GLY A 1 104 ? 2.074 2.189 2.383 1.00 87.62 104 GLY A C 1
ATOM 792 O O . GLY A 1 104 ? 2.010 1.299 3.230 1.00 87.62 104 GLY A O 1
ATOM 793 N N . ASP A 1 105 ? 1.732 1.981 1.111 1.00 90.62 105 ASP A N 1
ATOM 794 C CA . ASP A 1 105 ? 1.270 0.676 0.640 1.00 90.62 105 ASP A CA 1
ATOM 795 C C . ASP A 1 105 ? 2.391 -0.361 0.666 1.00 90.62 105 ASP A C 1
ATOM 797 O O . ASP A 1 105 ? 3.572 -0.056 0.465 1.00 90.62 105 ASP A O 1
ATOM 801 N N . GLN A 1 106 ? 2.011 -1.615 0.907 1.00 91.50 106 GLN A N 1
ATOM 802 C CA . GLN A 1 106 ? 2.954 -2.724 0.977 1.00 91.50 106 GLN A CA 1
ATOM 803 C C . GLN A 1 106 ? 2.941 -3.540 -0.308 1.00 91.50 106 GLN A C 1
ATOM 805 O O . GLN A 1 106 ? 1.886 -3.955 -0.787 1.00 91.50 106 GLN A O 1
ATOM 810 N N . ILE A 1 107 ? 4.130 -3.834 -0.826 1.00 92.44 107 ILE A N 1
ATOM 811 C CA . ILE A 1 107 ? 4.318 -4.767 -1.934 1.00 92.44 107 ILE A CA 1
ATOM 812 C C . ILE A 1 107 ? 4.593 -6.146 -1.341 1.00 92.44 107 ILE A C 1
ATOM 814 O O . ILE A 1 107 ? 5.637 -6.375 -0.730 1.00 92.44 107 ILE A O 1
ATOM 818 N N . LEU A 1 108 ? 3.636 -7.057 -1.507 1.00 90.12 108 LEU A N 1
ATOM 819 C CA . LEU A 1 108 ? 3.689 -8.400 -0.925 1.00 90.12 108 LEU A CA 1
ATOM 820 C C . LEU A 1 108 ? 4.234 -9.454 -1.889 1.00 90.12 108 LEU A C 1
ATOM 822 O O . LEU A 1 108 ? 4.718 -10.498 -1.460 1.00 90.12 108 LEU A O 1
ATOM 826 N N . GLU A 1 109 ? 4.100 -9.216 -3.192 1.00 91.56 109 GLU A N 1
ATOM 827 C CA . GLU A 1 109 ? 4.472 -10.179 -4.225 1.00 91.56 109 GLU A CA 1
ATOM 828 C C . GLU A 1 109 ? 4.851 -9.452 -5.510 1.00 91.56 109 GLU A C 1
ATOM 830 O O . GLU A 1 109 ? 4.207 -8.466 -5.872 1.00 91.56 109 GLU A O 1
ATOM 835 N N . VAL A 1 110 ? 5.854 -9.968 -6.219 1.00 91.94 110 VAL A N 1
ATOM 836 C CA . VAL A 1 110 ? 6.235 -9.511 -7.562 1.00 91.94 110 VAL A CA 1
ATOM 837 C C . VAL A 1 110 ? 6.417 -10.735 -8.448 1.00 91.94 110 VAL A C 1
ATOM 839 O O . VAL A 1 110 ? 7.216 -11.616 -8.137 1.00 91.94 110 VAL A O 1
ATOM 842 N N . ASN A 1 111 ? 5.678 -10.796 -9.555 1.00 89.69 111 ASN A N 1
ATOM 843 C CA . ASN A 1 111 ? 5.719 -11.877 -10.544 1.00 89.69 111 ASN A CA 1
ATOM 844 C C . ASN A 1 111 ? 5.539 -13.283 -9.939 1.00 89.69 111 ASN A C 1
ATOM 846 O O . ASN A 1 111 ? 6.224 -14.223 -10.336 1.00 89.69 111 ASN A O 1
ATOM 850 N N . GLY A 1 112 ? 4.630 -13.442 -8.971 1.00 82.50 112 GLY A N 1
ATOM 851 C CA . GLY A 1 112 ? 4.380 -14.733 -8.319 1.00 82.50 112 GLY A CA 1
ATOM 852 C C . GLY A 1 112 ? 5.283 -15.032 -7.119 1.00 82.50 112 GLY A C 1
ATOM 853 O O . GLY A 1 112 ? 5.046 -16.010 -6.412 1.00 82.50 112 GLY A O 1
ATOM 854 N N . SER A 1 113 ? 6.311 -14.217 -6.863 1.00 82.69 113 SER A N 1
ATOM 855 C CA . SER A 1 113 ? 7.273 -14.443 -5.780 1.00 82.69 113 SER A CA 1
ATOM 856 C C . SER A 1 113 ? 6.913 -13.660 -4.518 1.00 82.69 113 SER A C 1
ATOM 858 O O . SER A 1 113 ? 6.868 -12.430 -4.545 1.00 82.69 113 SER A O 1
ATOM 860 N N . LYS A 1 114 ? 6.712 -14.383 -3.408 1.00 81.06 114 LYS A N 1
ATOM 861 C CA . LYS A 1 114 ? 6.444 -13.867 -2.048 1.00 81.06 114 LYS A CA 1
ATOM 862 C C . LYS A 1 114 ? 7.686 -13.969 -1.150 1.00 81.06 114 LYS A C 1
ATOM 864 O O . LYS A 1 114 ? 7.605 -14.430 -0.014 1.00 81.06 114 LYS A O 1
ATOM 869 N N . ASP A 1 115 ? 8.843 -13.650 -1.719 1.00 77.44 115 ASP A N 1
ATOM 870 C CA . ASP A 1 115 ? 10.138 -13.761 -1.044 1.00 77.44 115 ASP A CA 1
ATOM 871 C C . ASP A 1 115 ? 10.319 -12.647 0.012 1.00 77.44 115 ASP A C 1
ATOM 873 O O . ASP A 1 115 ? 9.478 -11.763 0.171 1.00 77.44 115 ASP A O 1
ATOM 877 N N . GLU A 1 116 ? 11.437 -12.656 0.741 1.00 79.75 116 GLU A N 1
ATOM 878 C CA . GLU A 1 116 ? 11.785 -11.557 1.649 1.00 79.75 116 GLU A CA 1
ATOM 879 C C . GLU A 1 116 ? 11.969 -10.230 0.887 1.00 79.75 116 GLU A C 1
ATOM 881 O O . GLU A 1 116 ? 12.361 -10.210 -0.283 1.00 79.75 116 GLU A O 1
ATOM 886 N N . ALA A 1 117 ? 11.731 -9.095 1.557 1.00 79.69 117 ALA A N 1
ATOM 887 C CA . ALA A 1 117 ? 11.671 -7.775 0.918 1.00 79.69 117 ALA A CA 1
ATOM 888 C C . ALA A 1 117 ? 12.885 -7.406 0.044 1.00 79.69 117 ALA A C 1
ATOM 890 O O . ALA A 1 117 ? 12.718 -6.691 -0.942 1.00 79.69 117 ALA A O 1
ATOM 891 N N . GLY A 1 118 ? 14.088 -7.897 0.366 1.00 78.25 118 GLY A N 1
ATOM 892 C CA . GLY A 1 118 ? 15.276 -7.695 -0.471 1.00 78.25 118 GLY A CA 1
ATOM 893 C C . 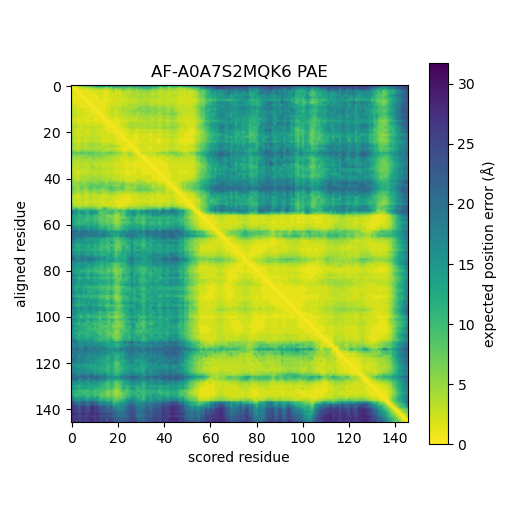GLY A 1 118 ? 15.137 -8.333 -1.858 1.00 78.25 118 GLY A C 1
ATOM 894 O O . GLY A 1 118 ? 15.355 -7.669 -2.867 1.00 78.25 118 GLY A O 1
ATOM 895 N N . ALA A 1 119 ? 14.672 -9.581 -1.920 1.00 82.44 119 ALA A N 1
ATOM 896 C CA . ALA A 1 119 ? 14.449 -10.286 -3.180 1.00 82.44 119 ALA A CA 1
ATOM 897 C C . ALA A 1 119 ? 13.285 -9.679 -3.980 1.00 82.44 119 ALA A C 1
ATOM 899 O O . ALA A 1 119 ? 13.360 -9.574 -5.205 1.00 82.44 119 ALA A O 1
ATOM 900 N N . ILE A 1 120 ? 12.225 -9.224 -3.299 1.00 85.88 120 ILE A N 1
ATOM 901 C CA . ILE A 1 120 ? 11.134 -8.466 -3.934 1.00 85.88 120 ILE A CA 1
ATOM 902 C C . ILE A 1 120 ? 11.680 -7.178 -4.568 1.00 85.88 120 ILE A C 1
ATOM 904 O O . ILE A 1 120 ? 11.363 -6.878 -5.719 1.00 85.88 120 ILE A O 1
ATOM 908 N N . LEU A 1 121 ? 12.532 -6.438 -3.853 1.00 84.56 121 LEU A N 1
ATOM 909 C CA . LEU A 1 121 ? 13.134 -5.203 -4.351 1.00 84.56 121 LEU A CA 1
ATOM 910 C C . LEU A 1 121 ? 14.010 -5.444 -5.588 1.00 84.56 121 LEU A C 1
ATOM 912 O O . LEU A 1 121 ? 13.937 -4.675 -6.546 1.00 84.56 121 LEU A O 1
ATOM 916 N N . ASP A 1 122 ? 14.807 -6.509 -5.604 1.00 86.56 122 ASP A N 1
ATOM 917 C CA . ASP A 1 122 ? 15.637 -6.845 -6.765 1.00 86.56 122 ASP A CA 1
ATOM 918 C C . ASP A 1 122 ? 14.789 -7.213 -7.991 1.00 86.56 122 ASP A C 1
ATOM 920 O O . ASP A 1 122 ? 15.101 -6.806 -9.113 1.00 86.56 122 ASP A O 1
ATOM 924 N N . ARG A 1 123 ? 13.650 -7.887 -7.789 1.00 87.00 123 ARG A N 1
ATOM 925 C CA . ARG A 1 123 ? 12.689 -8.175 -8.867 1.00 87.00 123 ARG A CA 1
ATOM 926 C C . ARG A 1 123 ? 11.997 -6.924 -9.394 1.00 87.00 123 ARG A C 1
ATOM 928 O O . ARG A 1 123 ? 11.785 -6.830 -10.596 1.00 87.00 123 ARG A O 1
ATOM 935 N N . LEU A 1 124 ? 11.676 -5.954 -8.535 1.00 86.31 124 LEU A N 1
ATOM 936 C CA . LEU A 1 124 ? 11.139 -4.665 -8.988 1.00 86.31 124 LEU A CA 1
ATOM 937 C C . LEU A 1 124 ? 12.150 -3.873 -9.814 1.00 86.31 124 LEU A C 1
ATOM 939 O O . LEU A 1 124 ? 11.752 -3.089 -10.669 1.00 86.31 124 LEU A O 1
ATOM 943 N N . LYS A 1 125 ? 13.451 -4.050 -9.568 1.00 83.94 125 LYS A N 1
ATOM 944 C CA . LYS A 1 125 ? 14.497 -3.405 -10.369 1.00 83.94 125 LYS A CA 1
ATOM 945 C C . LYS A 1 125 ? 14.645 -4.059 -11.740 1.00 83.94 125 LYS A C 1
ATOM 947 O O . LYS A 1 125 ? 14.928 -3.348 -12.706 1.00 83.94 125 LYS A O 1
ATOM 952 N N . ALA A 1 126 ? 14.402 -5.365 -11.854 1.00 80.44 126 ALA A N 1
ATOM 953 C CA . ALA A 1 126 ? 14.447 -6.073 -13.132 1.00 80.44 126 ALA A CA 1
ATOM 954 C C . ALA A 1 126 ? 13.515 -5.420 -14.173 1.00 80.44 126 ALA A C 1
ATOM 956 O O . ALA A 1 126 ? 12.431 -4.942 -13.845 1.00 80.44 126 ALA A O 1
ATOM 957 N N . GLY A 1 127 ? 13.964 -5.325 -15.425 1.00 76.75 127 GLY A N 1
ATOM 958 C CA . GLY A 1 127 ? 13.187 -4.725 -16.516 1.00 76.75 127 GLY A CA 1
ATOM 959 C C . GLY A 1 127 ? 12.000 -5.588 -16.958 1.00 76.75 127 GLY A C 1
ATOM 960 O O . GLY A 1 127 ? 11.981 -6.796 -16.720 1.00 76.75 127 GLY A O 1
ATOM 961 N N . GLY A 1 128 ? 11.035 -4.971 -17.646 1.00 85.44 128 GLY A N 1
ATOM 962 C CA . GLY A 1 128 ? 9.916 -5.667 -18.286 1.00 85.44 128 GLY A CA 1
ATOM 963 C C . GLY A 1 128 ? 8.578 -5.550 -17.552 1.00 85.44 128 GLY A C 1
ATOM 964 O O . GLY A 1 128 ? 8.317 -4.585 -16.834 1.00 85.44 128 GLY A O 1
ATOM 965 N N . ASN A 1 129 ? 7.700 -6.528 -17.786 1.00 89.19 129 ASN A N 1
ATOM 966 C CA . ASN A 1 129 ? 6.356 -6.550 -17.212 1.00 89.19 129 ASN A CA 1
ATOM 967 C C . ASN A 1 129 ? 6.390 -7.074 -15.775 1.00 89.19 129 ASN A C 1
ATOM 969 O O . ASN A 1 129 ? 6.906 -8.160 -15.499 1.00 89.19 129 ASN A O 1
ATOM 973 N N . LEU A 1 130 ? 5.794 -6.306 -14.873 1.00 91.94 130 LEU A N 1
ATOM 974 C CA . LEU A 1 130 ? 5.680 -6.618 -13.461 1.00 91.94 130 LEU A CA 1
ATOM 975 C C . LEU A 1 130 ? 4.214 -6.817 -13.102 1.00 91.94 130 LEU A C 1
ATOM 977 O O . LEU A 1 130 ? 3.369 -5.972 -13.369 1.00 91.94 130 LEU A O 1
ATOM 981 N N . THR A 1 131 ? 3.922 -7.940 -12.467 1.00 93.50 131 THR A N 1
ATOM 982 C CA . THR A 1 131 ? 2.664 -8.190 -11.774 1.00 93.50 131 THR A CA 1
ATOM 983 C C . THR A 1 131 ? 2.932 -8.069 -10.286 1.00 93.50 131 THR A C 1
ATOM 985 O O . THR A 1 131 ? 3.636 -8.909 -9.729 1.00 93.50 131 THR A O 1
ATOM 988 N N . ILE A 1 132 ? 2.398 -7.037 -9.644 1.00 93.94 132 ILE A N 1
ATOM 989 C CA . ILE A 1 132 ? 2.633 -6.770 -8.225 1.00 93.94 132 ILE A CA 1
ATOM 990 C C . ILE A 1 132 ? 1.354 -6.973 -7.422 1.00 93.94 132 ILE A C 1
ATOM 992 O O . ILE A 1 132 ? 0.283 -6.531 -7.834 1.00 93.94 132 ILE A O 1
ATOM 996 N N . THR A 1 133 ? 1.459 -7.648 -6.279 1.00 93.62 133 THR A N 1
ATOM 997 C CA . THR A 1 133 ? 0.364 -7.740 -5.305 1.00 93.62 133 THR A CA 1
ATOM 998 C C . THR A 1 133 ? 0.582 -6.678 -4.242 1.00 93.62 133 THR A C 1
ATOM 1000 O O . THR A 1 133 ? 1.587 -6.702 -3.527 1.00 93.62 133 THR A O 1
ATOM 1003 N N . VAL A 1 134 ? -0.371 -5.760 -4.143 1.00 92.50 134 VAL A N 1
ATOM 1004 C CA . VAL A 1 134 ? -0.319 -4.592 -3.266 1.00 92.50 134 VAL A CA 1
ATOM 1005 C C . VAL A 1 134 ? -1.327 -4.773 -2.146 1.00 92.50 134 VAL A C 1
ATOM 1007 O O . VAL A 1 134 ? -2.478 -5.134 -2.395 1.00 92.50 134 VAL A O 1
ATOM 1010 N N . LEU A 1 135 ? -0.898 -4.530 -0.912 1.00 89.94 135 LEU A N 1
ATOM 1011 C CA . LEU A 1 135 ? -1.778 -4.347 0.233 1.00 89.94 135 LEU A CA 1
ATOM 1012 C C . LEU A 1 135 ? -1.925 -2.840 0.484 1.00 89.94 135 LEU A C 1
ATOM 1014 O O . LEU A 1 135 ? -0.980 -2.227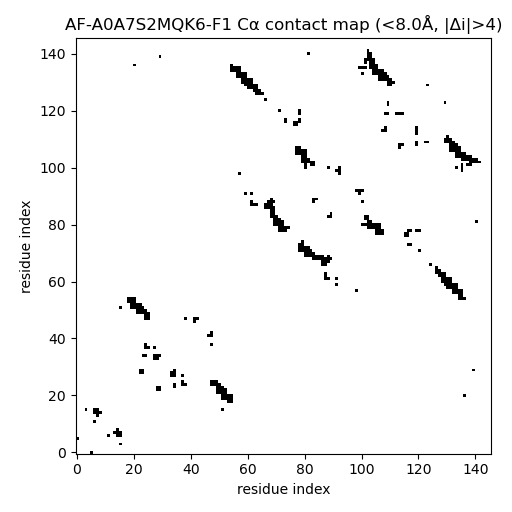 0.993 1.00 89.94 135 LEU A O 1
ATOM 1018 N N . PRO A 1 136 ? -3.075 -2.240 0.124 1.00 86.94 136 PRO A N 1
ATOM 1019 C CA . PRO A 1 136 ? -3.282 -0.817 0.332 1.00 86.94 136 PRO A CA 1
ATOM 1020 C C . PRO A 1 136 ? -3.430 -0.510 1.820 1.00 86.94 136 PRO A C 1
ATOM 1022 O O . PRO A 1 136 ? -4.301 -1.066 2.485 1.00 86.94 136 PRO A O 1
ATOM 1025 N N . LEU A 1 137 ? -2.609 0.386 2.358 1.00 78.06 137 LEU A N 1
ATOM 1026 C CA . LEU A 1 137 ? -2.659 0.777 3.774 1.00 78.06 137 LEU A CA 1
ATOM 1027 C C . LEU A 1 137 ? -3.300 2.152 3.993 1.00 78.06 137 LEU A C 1
ATOM 1029 O O . LEU A 1 137 ? -3.325 2.658 5.115 1.00 78.06 137 LEU A O 1
ATOM 1033 N N . GLY A 1 138 ? -3.871 2.729 2.933 1.00 61.47 138 GLY A N 1
ATOM 1034 C CA . GLY A 1 138 ? -4.697 3.931 3.016 1.00 61.47 138 GLY A CA 1
ATOM 1035 C C . GLY A 1 138 ? -3.902 5.223 3.194 1.00 61.47 138 GLY A C 1
ATOM 1036 O O . GLY A 1 138 ? -4.412 6.153 3.813 1.00 61.47 138 GLY A O 1
ATOM 1037 N N . GLY A 1 139 ? -2.670 5.290 2.674 1.00 59.44 139 GLY A N 1
ATOM 1038 C CA . GLY A 1 139 ? -1.946 6.555 2.534 1.00 59.44 139 GLY A CA 1
ATOM 1039 C C . GLY A 1 139 ? -1.714 7.308 3.849 1.00 59.44 139 GLY A C 1
ATOM 1040 O O . GLY A 1 139 ? -1.921 8.515 3.915 1.00 59.44 139 GLY A O 1
ATOM 1041 N N . ALA A 1 140 ? -1.286 6.636 4.918 1.00 47.78 140 ALA A N 1
ATOM 1042 C CA . ALA A 1 140 ? -0.843 7.301 6.148 1.00 47.78 140 ALA A CA 1
ATOM 1043 C C . ALA A 1 140 ? 0.665 7.620 6.083 1.00 47.78 140 ALA A C 1
ATOM 1045 O O . ALA A 1 140 ? 1.444 7.112 6.886 1.00 47.78 140 ALA A O 1
ATOM 1046 N N . GLY A 1 141 ? 1.104 8.406 5.092 1.00 42.94 141 GLY A N 1
ATOM 1047 C CA . GLY A 1 141 ? 2.527 8.457 4.735 1.00 42.94 141 GLY A CA 1
ATOM 1048 C C . GLY A 1 141 ? 3.039 9.740 4.092 1.00 42.94 141 GLY A C 1
ATOM 1049 O O . GLY A 1 141 ? 3.951 9.676 3.283 1.00 42.94 141 GLY A O 1
ATOM 1050 N N . SER A 1 142 ? 2.497 10.905 4.435 1.00 37.75 142 SER A N 1
ATOM 1051 C CA . SER A 1 142 ? 3.169 12.184 4.160 1.00 37.75 142 SER A CA 1
ATOM 1052 C C . SER A 1 142 ? 2.943 13.186 5.290 1.00 37.75 142 SER A C 1
ATOM 1054 O O . SER A 1 142 ? 2.602 14.346 5.084 1.00 37.75 142 SER A O 1
ATOM 1056 N N . ALA A 1 143 ? 3.207 12.753 6.526 1.00 34.88 143 ALA A N 1
ATOM 1057 C CA . ALA A 1 143 ? 3.703 13.700 7.514 1.00 34.88 143 ALA A CA 1
ATOM 1058 C C . ALA A 1 143 ? 5.159 14.001 7.139 1.00 34.88 143 ALA A C 1
ATOM 1060 O O . ALA A 1 143 ? 6.078 13.321 7.592 1.00 34.88 143 ALA A O 1
ATOM 1061 N N . LYS A 1 144 ? 5.368 14.998 6.270 1.00 30.09 144 LYS A N 1
ATOM 1062 C CA . LYS A 1 144 ? 6.639 15.721 6.277 1.00 30.09 144 LYS A CA 1
ATOM 1063 C C . LYS A 1 144 ? 6.793 16.254 7.698 1.00 30.09 144 LYS A C 1
ATOM 1065 O O . LYS A 1 144 ? 6.020 17.107 8.124 1.00 30.09 144 LYS A O 1
ATOM 1070 N N . VAL A 1 145 ? 7.713 15.664 8.448 1.00 32.47 145 VAL A N 1
ATOM 1071 C CA . VAL A 1 145 ? 8.242 16.300 9.647 1.00 32.47 145 VAL A CA 1
ATOM 1072 C C . VAL A 1 145 ? 9.128 17.421 9.115 1.00 32.47 145 VAL A C 1
ATOM 1074 O O . VAL A 1 145 ? 10.210 17.148 8.598 1.00 32.47 145 VAL A O 1
ATOM 1077 N N . GLU A 1 146 ? 8.592 18.640 9.107 1.00 31.12 146 GLU A N 1
ATOM 1078 C CA . GLU A 1 146 ? 9.421 19.849 9.168 1.00 31.12 146 GLU A CA 1
ATOM 1079 C C . GLU A 1 146 ? 9.995 20.005 10.579 1.00 31.12 146 GLU A C 1
ATOM 1081 O O . GLU A 1 146 ? 9.274 19.669 11.552 1.00 31.12 146 GLU A O 1
#

InterPro domains:
  IPR036034 PDZ superfamily [SSF50156] (66-138)

Secondary structure (DSSP, 8-state):
--HHHHHHHH-TTS---TT-EEEEETTEES-HHHHHHHHHHHHTTT---EEEE----EEEEEEESS--SEEEEEETTEEEEEEE-SSHHHHHHHH-TTS---TT-EEEEETTB---HHHHHHHHHS-EEEEEEEE-----------

pLDDT: mean 85.09, std 12.73, range [30.09, 95.56]

Solvent-accessible surface area (backbone atoms only — not comparable to full-atom values): 8503 Å² total; per-residue (Å²): 134,57,74,65,56,54,46,29,70,77,36,65,93,73,42,85,52,96,78,50,39,81,59,28,32,77,88,36,59,80,56,62,71,59,30,53,52,45,49,63,58,29,58,78,71,76,56,79,54,69,44,66,45,75,56,67,67,48,77,47,80,42,69,34,74,85,56,51,20,59,44,76,44,78,54,96,69,37,28,27,32,60,41,73,43,83,42,40,47,44,56,48,28,73,77,29,80,92,65,57,81,48,24,49,17,32,55,61,28,46,71,88,41,70,59,59,30,69,60,41,50,55,57,67,61,49,68,44,79,41,41,34,34,35,38,53,61,77,58,81,50,76,81,76,82,124

Foldseek 3Di:
DDDLVVCCVVPVVPRDDPQWAFQDKPNDGFDVVVNVVSVVVCVVVVDIDTDTDNFDKDKDKWADAQDAQFDWDADPQWIFTQQGGDHRLVVRCVVCVPHHRGGGKTWQDKPRDRDTHVVVVVSNRDHTMIITTIRDPPHSHPPPPD

Organism: NCBI:txid327968

Radius of gyration: 17.99 Å; Cα contacts (8 Å, |Δi|>4): 243; chains: 1; bounding box: 38×35×50 Å

Sequence (146 aa):
DGSVAEFNTSSPKEAILAGDHVIEVSGIKGVAIKMLAEVRKEVRQGRLNMTLSRSRTFRATISKADTLGASFGVFNRVLVVQDVSEGPIQEWNLNNPDQLIQPGDQILEVNGSKDEAGAILDRLKAGGNLTITVLPLGGAGSAKVE

Nearest PDB structures (foldseek):
  7ntk-assembly2_B  TM=7.877E-01  e=8.124E-05  Homo sapiens
  7qcs-assembly1_A  TM=7.289E-01  e=6.443E-05  Homo sapiens
  4wsi-assembly2_B  TM=7.619E-01  e=2.307E-04  Homo sapiens
  2uzc-assembly3_C  TM=7.393E-01  e=1.971E-03  Homo sapiens
  1va8-assembly1_A  TM=6.618E-01  e=2.958E-03  Mus musculus